Protein AF-A0A849QU85-F1 (afdb_monomer_lite)

Sequence (113 aa):
MSKSDVLNTLQNAGLDVLTCMQCGTCSSSCPSGRYTSLNTRRIVRGTRVGRDILHDEDLWMCTTCYTCQERCPRGIKIADTIMAIRTIAVHKGVMLPAHRKVSQLVLEHGHAV

Foldseek 3Di:
DALCVLQVLCVVVVQDLPLDPLPQLLLVQAPLNVVDVQRLSVLSVCSVVSNPSLPPPSLVSHPLPCRSQVRDPSNGSSSVSSVSSPVVSVVVVNDDPLVVLQVVCCVPPVHSD

Secondary structure (DSSP, 8-state):
--THHHHHHHHHTT---TT-----HHHHT-SGGGTSS--HHHHHHHHHHT---TT-GGGGG-----HHHHT-TT---HHHHHHHHHHHHHHTT---HHHHHHHHHHHHHSS--

Radius of gyration: 14.62 Å; chains: 1; bounding box: 38×32×30 Å

pLDDT: mean 93.55, std 7.35, range [53.06, 98.19]

Structure (mmCIF, N/CA/C/O backbone):
data_AF-A0A849QU85-F1
#
_entry.id   AF-A0A849QU85-F1
#
loop_
_atom_site.group_PDB
_atom_site.id
_atom_site.type_symbol
_atom_site.label_atom_id
_atom_site.label_alt_id
_atom_site.label_comp_id
_atom_site.label_asym_id
_atom_site.label_entity_id
_atom_site.label_seq_id
_atom_site.pdbx_PDB_ins_code
_atom_site.Cartn_x
_atom_site.Cartn_y
_atom_site.Cartn_z
_atom_site.occupancy
_atom_site.B_iso_or_equiv
_atom_site.auth_seq_id
_atom_site.auth_comp_id
_atom_site.auth_asym_id
_atom_site.auth_atom_id
_atom_site.pdbx_PDB_model_num
ATOM 1 N N . MET A 1 1 ? -2.348 -20.522 3.305 1.00 53.06 1 MET A N 1
ATOM 2 C CA . MET A 1 1 ? -2.438 -19.452 4.318 1.00 53.06 1 MET A CA 1
ATOM 3 C C . MET A 1 1 ? -3.887 -19.031 4.464 1.00 53.06 1 MET A C 1
ATOM 5 O O . MET A 1 1 ? -4.499 -18.645 3.472 1.00 53.06 1 MET A O 1
ATOM 9 N N . SER A 1 2 ? -4.440 -19.204 5.661 1.00 58.03 2 SER A N 1
ATOM 10 C CA . SER A 1 2 ? -5.819 -18.862 6.000 1.00 58.03 2 SER A CA 1
ATOM 11 C C . SER A 1 2 ? -6.022 -17.338 5.981 1.00 58.03 2 SER A C 1
ATOM 13 O O . SER A 1 2 ? -5.070 -16.568 6.096 1.00 58.03 2 SER A O 1
ATOM 15 N N . LYS A 1 3 ? -7.265 -16.872 5.823 1.00 57.72 3 LYS A N 1
ATOM 16 C CA . LYS A 1 3 ? -7.624 -15.439 5.749 1.00 57.72 3 LYS A CA 1
ATOM 17 C C . LYS A 1 3 ? -7.229 -14.638 7.005 1.00 57.72 3 LYS A C 1
ATOM 19 O O . LYS A 1 3 ? -7.050 -13.427 6.918 1.00 57.72 3 LYS A O 1
ATOM 24 N N . SER A 1 4 ? -7.044 -15.315 8.138 1.00 67.44 4 SER A N 1
ATOM 25 C CA . SER A 1 4 ? -6.528 -14.770 9.402 1.00 67.44 4 SER A CA 1
ATOM 26 C C . SER A 1 4 ? -5.032 -14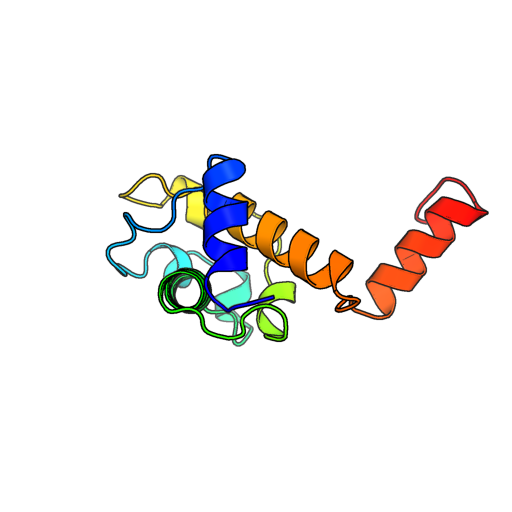.441 9.375 1.00 67.44 4 SER A C 1
ATOM 28 O O . SER A 1 4 ? -4.575 -13.630 10.175 1.00 67.44 4 SER A O 1
ATOM 30 N N . ASP A 1 5 ? -4.264 -15.006 8.441 1.00 80.94 5 ASP A N 1
ATOM 31 C CA . ASP A 1 5 ? -2.804 -14.894 8.470 1.00 80.94 5 ASP A CA 1
ATOM 32 C C . ASP A 1 5 ? -2.334 -13.468 8.143 1.00 80.94 5 ASP A C 1
ATOM 34 O O . ASP A 1 5 ? -1.406 -12.974 8.771 1.00 80.94 5 ASP A O 1
ATOM 38 N N . VAL A 1 6 ? -3.007 -12.771 7.215 1.00 88.38 6 VAL A N 1
ATOM 39 C CA . VAL A 1 6 ? -2.655 -11.385 6.842 1.00 88.38 6 VAL A CA 1
ATOM 40 C C . VAL A 1 6 ? -2.830 -10.438 8.027 1.00 88.38 6 VAL A C 1
ATOM 42 O O . VAL A 1 6 ? -1.962 -9.609 8.285 1.00 88.38 6 VAL A O 1
ATOM 45 N N . LEU A 1 7 ? -3.937 -10.571 8.761 1.00 89.75 7 LEU A N 1
ATOM 46 C CA . LEU A 1 7 ? -4.204 -9.748 9.937 1.00 89.75 7 LEU A CA 1
ATOM 47 C C . LEU A 1 7 ? -3.156 -9.996 11.031 1.00 89.75 7 LEU A C 1
ATOM 49 O O . LEU A 1 7 ? -2.622 -9.035 11.579 1.00 89.75 7 LEU A O 1
ATOM 53 N N . ASN A 1 8 ? -2.805 -11.260 11.278 1.00 89.56 8 ASN A N 1
ATOM 54 C CA . ASN A 1 8 ? -1.774 -11.624 12.250 1.00 89.56 8 ASN A CA 1
ATOM 55 C C . ASN A 1 8 ? -0.401 -11.050 11.860 1.00 89.56 8 ASN A C 1
ATOM 57 O O . ASN A 1 8 ? 0.299 -10.492 12.701 1.00 89.56 8 ASN A O 1
ATOM 61 N N . THR A 1 9 ? -0.021 -11.125 10.578 1.00 91.31 9 THR A N 1
ATOM 62 C CA . THR A 1 9 ? 1.235 -10.530 10.092 1.00 91.31 9 THR A CA 1
ATOM 63 C C . THR A 1 9 ? 1.268 -9.016 10.305 1.00 91.31 9 THR A C 1
ATOM 65 O O . THR A 1 9 ? 2.295 -8.483 10.720 1.00 91.31 9 THR A O 1
ATOM 68 N N . LEU A 1 10 ? 0.152 -8.322 10.069 1.00 92.44 10 LEU A N 1
ATOM 69 C CA . LEU A 1 10 ? 0.056 -6.878 10.298 1.00 92.44 10 LEU A CA 1
ATOM 70 C C . LEU A 1 10 ? 0.173 -6.522 11.784 1.00 92.44 10 LEU A C 1
ATOM 72 O O . LEU A 1 10 ? 0.925 -5.615 12.134 1.00 92.44 10 LEU A O 1
ATOM 76 N N . GLN A 1 11 ? -0.501 -7.264 12.664 1.00 91.50 11 GLN A N 1
ATOM 77 C CA . GLN A 1 11 ? -0.412 -7.043 14.109 1.00 91.50 11 GLN A CA 1
ATOM 78 C C . GLN A 1 11 ? 1.006 -7.273 14.642 1.00 91.50 11 GLN A C 1
ATOM 80 O O . GLN A 1 11 ? 1.498 -6.456 15.418 1.00 91.50 11 GLN A O 1
ATOM 85 N N . ASN A 1 12 ? 1.700 -8.308 14.161 1.00 91.31 12 ASN A N 1
ATOM 86 C CA . ASN A 1 12 ? 3.102 -8.561 14.511 1.00 91.31 12 ASN A CA 1
ATOM 87 C C . ASN A 1 12 ? 4.041 -7.430 14.052 1.00 91.31 12 ASN A C 1
ATOM 89 O O . ASN A 1 12 ? 5.057 -7.180 14.692 1.00 91.31 12 ASN A O 1
ATOM 93 N N . ALA A 1 13 ? 3.690 -6.7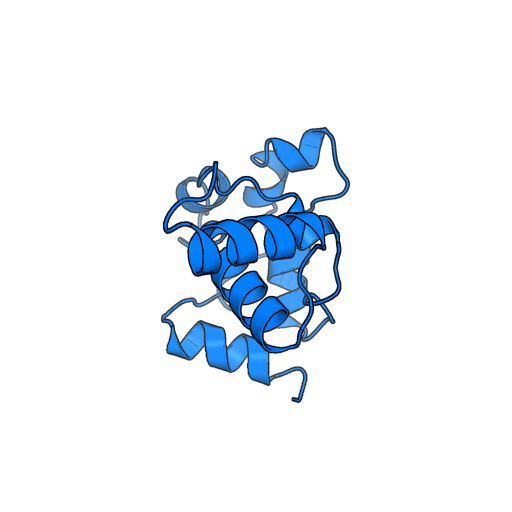20 12.976 1.00 91.00 13 ALA A N 1
ATOM 94 C CA . ALA A 1 13 ? 4.403 -5.533 12.505 1.00 91.00 13 ALA A CA 1
ATOM 95 C C . ALA A 1 13 ? 4.003 -4.236 13.246 1.00 91.00 13 ALA A C 1
ATOM 97 O O . ALA A 1 13 ? 4.445 -3.150 12.871 1.00 91.00 13 ALA A O 1
ATOM 98 N N . GLY A 1 14 ? 3.146 -4.315 14.273 1.00 91.62 14 GLY A N 1
ATOM 99 C CA . GLY A 1 14 ? 2.638 -3.152 15.008 1.00 91.62 14 GLY A CA 1
ATOM 100 C C . GLY A 1 14 ? 1.606 -2.324 14.231 1.00 91.62 14 GLY A C 1
ATOM 101 O O . GLY A 1 14 ? 1.389 -1.152 14.542 1.00 91.62 14 GLY A O 1
ATOM 102 N N . LEU A 1 15 ? 0.982 -2.909 13.204 1.00 92.88 15 LEU A N 1
ATOM 103 C CA . LEU A 1 15 ? -0.032 -2.273 12.364 1.00 92.88 15 LEU A CA 1
ATOM 104 C C . LEU A 1 15 ? -1.418 -2.785 12.760 1.00 92.88 15 LEU A C 1
ATOM 106 O O . LEU A 1 15 ? -1.900 -3.795 12.245 1.00 92.88 15 LEU A O 1
ATOM 110 N N . ASP A 1 16 ? -2.077 -2.078 13.680 1.00 90.38 16 ASP A N 1
ATOM 111 C CA . ASP A 1 16 ? -3.433 -2.431 14.095 1.00 90.38 16 ASP A CA 1
ATOM 112 C C . ASP A 1 16 ? -4.504 -1.706 13.267 1.00 90.38 16 ASP A C 1
ATOM 114 O O . ASP A 1 16 ? -4.660 -0.484 13.305 1.00 90.38 16 ASP A O 1
ATOM 118 N N . VAL A 1 17 ? -5.283 -2.496 12.528 1.00 92.56 17 VAL A N 1
ATOM 119 C CA . VAL A 1 17 ? -6.419 -2.041 11.716 1.00 92.56 17 VAL A CA 1
ATOM 120 C C . VAL A 1 17 ? -7.774 -2.308 12.380 1.00 92.56 17 VAL A C 1
ATOM 122 O O . VAL A 1 17 ? -8.810 -1.892 11.851 1.00 92.56 17 VAL A O 1
ATOM 125 N N . LEU A 1 18 ? -7.805 -2.999 13.526 1.00 92.38 18 LEU A N 1
ATOM 126 C CA . LEU A 1 18 ? -9.047 -3.403 14.193 1.00 92.38 18 LEU A CA 1
ATOM 127 C C . LEU A 1 18 ? -9.797 -2.223 14.808 1.00 92.38 18 LEU A C 1
ATOM 129 O O . LEU A 1 18 ? -11.028 -2.237 14.854 1.00 92.38 18 LEU A O 1
ATOM 133 N N . THR A 1 19 ? -9.080 -1.161 15.178 1.00 94.31 19 THR A N 1
ATOM 134 C CA . THR A 1 19 ? -9.650 0.100 15.680 1.00 94.31 19 THR A CA 1
ATOM 135 C C . THR A 1 19 ? -10.388 0.919 14.611 1.00 94.31 19 THR A C 1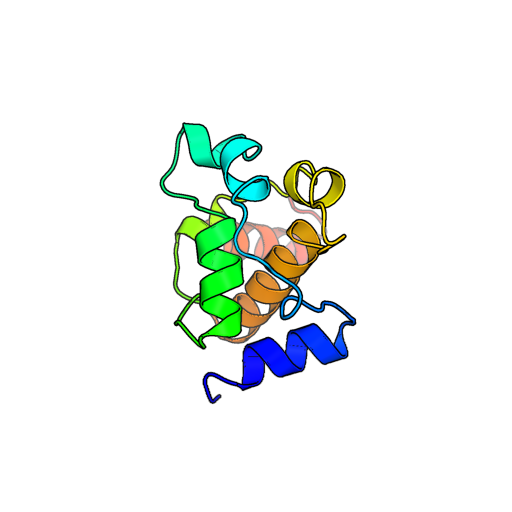
ATOM 137 O O . THR A 1 19 ? -10.949 1.976 14.922 1.00 94.31 19 THR A O 1
ATOM 140 N N . CYS A 1 20 ? -10.411 0.458 13.353 1.00 95.81 20 CYS A N 1
ATOM 141 C CA . CYS A 1 20 ? -11.063 1.144 12.242 1.00 95.81 20 CYS A CA 1
ATOM 142 C C . CYS A 1 20 ? -12.589 1.211 12.410 1.00 95.81 20 CYS A C 1
ATOM 144 O O . CYS A 1 20 ? -13.292 0.203 12.316 1.00 95.81 20 CYS A O 1
ATOM 146 N N . MET A 1 21 ? -13.107 2.436 12.521 1.00 96.25 21 MET A N 1
ATOM 147 C CA . MET A 1 21 ? -14.543 2.748 12.597 1.00 96.25 21 MET A CA 1
ATOM 148 C C . MET A 1 21 ? -15.219 2.976 11.233 1.00 96.25 21 MET A C 1
ATOM 150 O O . MET A 1 21 ? -16.359 3.414 11.179 1.00 96.25 21 MET A O 1
ATOM 154 N N . GLN A 1 22 ? -14.523 2.720 10.119 1.00 96.94 22 GLN A N 1
ATOM 155 C CA . GLN A 1 22 ? -15.072 2.852 8.758 1.00 96.94 22 GLN A CA 1
ATOM 156 C C . GLN A 1 22 ? -15.598 4.259 8.386 1.00 96.94 22 GLN A C 1
ATOM 158 O O . GLN A 1 22 ? -16.458 4.378 7.519 1.00 96.94 22 GLN A O 1
ATOM 163 N N . CYS A 1 23 ? -15.027 5.331 8.951 1.00 97.75 23 CYS A N 1
ATOM 164 C CA . CYS A 1 23 ? -15.466 6.717 8.707 1.00 97.75 23 CYS A CA 1
ATOM 165 C C . CYS A 1 23 ? -15.286 7.225 7.262 1.00 97.75 23 CYS A C 1
ATOM 167 O O . CYS A 1 23 ? -15.977 8.144 6.847 1.00 97.75 23 CYS A O 1
ATOM 169 N N . GLY A 1 24 ? -14.346 6.663 6.492 1.00 97.06 24 GLY A N 1
ATOM 170 C CA . GLY A 1 24 ? -14.127 7.034 5.087 1.00 97.06 24 GLY A CA 1
ATOM 171 C C . GLY A 1 24 ? -13.204 8.227 4.826 1.00 97.06 24 GLY A C 1
ATOM 172 O O . GLY A 1 24 ? -12.913 8.485 3.659 1.00 97.06 24 GLY A O 1
ATOM 173 N N . THR A 1 25 ? -12.652 8.882 5.855 1.00 98.06 25 THR A N 1
ATOM 174 C CA . THR A 1 25 ? -11.683 9.991 5.701 1.00 98.06 25 THR A CA 1
ATOM 175 C C . THR A 1 25 ? -10.497 9.623 4.807 1.00 98.06 25 THR A C 1
ATOM 177 O O . THR A 1 25 ? -10.014 10.432 4.017 1.00 98.06 25 THR A O 1
ATOM 180 N N . CYS A 1 26 ? -10.029 8.378 4.890 1.00 97.62 26 CYS A N 1
ATOM 181 C CA . CYS A 1 26 ? -8.935 7.876 4.065 1.00 97.62 26 CYS A CA 1
ATOM 182 C C . CYS A 1 26 ? -9.286 7.776 2.576 1.00 97.62 26 CYS A C 1
ATOM 184 O O . CYS A 1 26 ? -8.398 7.889 1.735 1.00 97.62 26 CYS A O 1
ATOM 186 N N . SER A 1 27 ? -10.551 7.527 2.234 1.00 97.25 27 SER A N 1
ATOM 187 C CA . SER A 1 27 ? -10.994 7.389 0.843 1.00 97.25 27 SER A CA 1
ATOM 188 C C . SER A 1 27 ? -11.2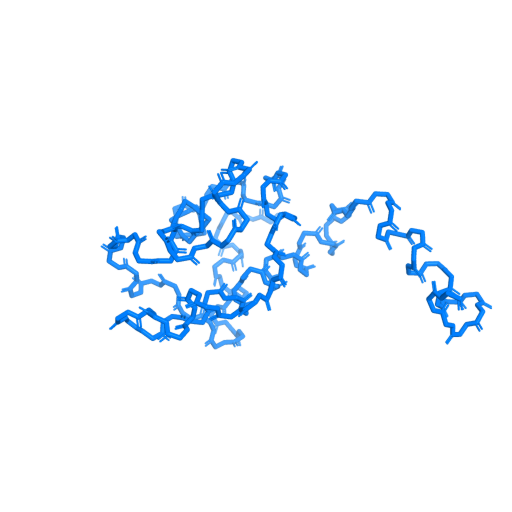92 8.746 0.227 1.00 97.25 27 SER A C 1
ATOM 190 O O . SER A 1 27 ? -10.887 8.986 -0.902 1.00 97.25 27 SER A O 1
ATOM 192 N N . SER A 1 28 ? -11.890 9.668 0.988 1.00 96.81 28 SER A N 1
ATOM 193 C CA . SER A 1 28 ? -12.120 11.042 0.521 1.00 96.81 28 SER A CA 1
ATOM 194 C C . SER A 1 28 ? -10.823 11.838 0.325 1.00 96.81 28 SER A C 1
ATOM 196 O O . SER A 1 28 ? -10.755 12.717 -0.535 1.00 96.81 28 SER A O 1
ATOM 198 N N . SER A 1 29 ? -9.781 11.528 1.102 1.00 96.56 29 SER A N 1
ATOM 199 C CA . SER A 1 29 ? -8.462 12.164 0.994 1.00 96.56 29 SER A CA 1
ATOM 200 C C . SER A 1 29 ? -7.524 11.512 -0.022 1.00 96.56 29 SER A C 1
ATOM 202 O O . SER A 1 29 ? -6.466 12.072 -0.297 1.00 96.56 29 SER A O 1
ATOM 204 N N . CYS A 1 30 ? -7.875 10.350 -0.578 1.00 97.75 30 CYS A N 1
ATOM 205 C CA . CYS A 1 30 ? -7.002 9.638 -1.502 1.00 97.75 30 CYS A CA 1
ATOM 206 C C . CYS A 1 30 ? -6.955 10.358 -2.862 1.00 97.75 30 CYS A C 1
ATOM 208 O O . CYS A 1 30 ? -8.003 10.487 -3.497 1.00 97.75 30 CYS A O 1
ATOM 210 N N . PRO A 1 31 ? -5.776 10.789 -3.354 1.00 97.50 31 PRO A N 1
ATOM 211 C CA . PRO A 1 31 ? -5.672 11.374 -4.688 1.00 97.50 31 PRO A CA 1
ATOM 212 C C . PRO A 1 31 ? -5.940 10.329 -5.779 1.00 97.50 31 PRO A C 1
ATOM 214 O O . PRO A 1 31 ? -6.714 10.596 -6.693 1.00 97.50 31 PRO A O 1
ATOM 217 N N . SER A 1 32 ? -5.388 9.116 -5.649 1.00 97.44 32 SER A N 1
ATOM 218 C CA . SER A 1 32 ? -5.603 8.034 -6.620 1.00 97.44 32 SER A CA 1
ATOM 219 C C . SER A 1 32 ? -7.067 7.603 -6.696 1.00 97.44 32 SER A C 1
ATOM 221 O O . SER A 1 32 ? -7.581 7.364 -7.784 1.00 97.44 32 SER A O 1
ATOM 223 N N . GLY A 1 33 ? -7.771 7.550 -5.560 1.00 96.62 33 GLY A N 1
ATOM 224 C CA . GLY A 1 33 ? -9.186 7.164 -5.505 1.00 96.62 33 GLY A CA 1
ATOM 225 C C . GLY A 1 33 ? -10.135 8.134 -6.219 1.00 96.62 33 GLY A C 1
ATOM 226 O O . GLY A 1 33 ? -11.295 7.801 -6.421 1.00 96.62 33 GLY A O 1
ATOM 227 N N . ARG A 1 34 ? -9.664 9.324 -6.623 1.00 95.25 34 ARG A N 1
ATOM 228 C CA . ARG A 1 34 ? -10.443 10.261 -7.454 1.00 95.25 34 ARG A CA 1
ATOM 229 C C . ARG A 1 34 ? -10.470 9.878 -8.932 1.00 95.25 34 ARG A C 1
ATOM 231 O O . ARG A 1 34 ? -11.394 10.274 -9.630 1.00 95.25 34 ARG A O 1
ATOM 238 N N . TYR A 1 35 ? -9.459 9.148 -9.394 1.00 95.19 35 TYR A N 1
ATOM 239 C CA . TYR A 1 35 ? -9.260 8.814 -10.808 1.00 95.19 35 TYR A CA 1
ATOM 240 C C . TYR A 1 35 ? -9.256 7.303 -11.073 1.00 95.19 35 TYR A C 1
ATOM 242 O O . TYR A 1 35 ? -9.166 6.879 -12.219 1.00 95.19 35 TYR A O 1
ATOM 250 N N . THR A 1 36 ? -9.326 6.484 -10.023 1.00 95.31 36 THR A N 1
ATOM 251 C CA . THR A 1 36 ? -9.249 5.019 -10.089 1.00 95.31 36 THR A CA 1
ATOM 252 C C . THR A 1 36 ? -10.299 4.392 -9.174 1.00 95.31 36 THR A C 1
ATOM 254 O O . THR A 1 36 ? -10.916 5.081 -8.361 1.00 95.31 36 THR A O 1
ATOM 257 N N . SER A 1 37 ? -10.456 3.070 -9.245 1.00 94.31 37 SER A N 1
ATOM 258 C CA . SER A 1 37 ? -11.345 2.304 -8.360 1.00 94.31 37 SER A CA 1
ATOM 259 C C . SER A 1 37 ? -10.817 2.140 -6.924 1.00 94.31 37 SER A C 1
ATOM 261 O O . SER A 1 37 ? -11.520 1.585 -6.069 1.00 94.31 37 SER A O 1
ATOM 263 N N . LEU A 1 38 ? -9.619 2.662 -6.613 1.00 96.19 38 LEU A N 1
ATOM 264 C CA . LEU A 1 38 ? -9.015 2.534 -5.291 1.00 96.19 38 LEU A CA 1
ATOM 265 C C . LEU A 1 38 ? -9.895 3.127 -4.191 1.00 96.19 38 LEU A C 1
ATOM 267 O O . LEU A 1 38 ? -10.055 4.339 -4.047 1.00 96.19 38 LEU A O 1
ATOM 271 N N . ASN A 1 39 ? -10.347 2.242 -3.306 1.00 96.38 39 ASN A N 1
ATOM 272 C CA . ASN A 1 39 ? -11.031 2.603 -2.080 1.00 96.38 39 ASN A CA 1
ATOM 273 C C . ASN A 1 39 ? -10.231 2.123 -0.862 1.00 96.38 39 ASN A C 1
ATOM 275 O O . ASN A 1 39 ? -10.313 0.968 -0.441 1.00 96.38 39 ASN A O 1
ATOM 279 N N . THR A 1 40 ? -9.469 3.033 -0.258 1.00 96.31 40 THR A N 1
ATOM 280 C CA . THR A 1 40 ? -8.625 2.747 0.917 1.00 96.31 40 THR A CA 1
ATOM 281 C C . THR A 1 40 ? -9.423 2.208 2.109 1.00 96.31 40 THR A C 1
ATOM 283 O O . THR A 1 40 ? -8.957 1.308 2.807 1.00 96.31 40 THR A O 1
ATOM 286 N N . ARG A 1 41 ? -10.660 2.679 2.326 1.00 96.88 41 ARG A N 1
ATOM 287 C CA . ARG A 1 41 ? -11.552 2.166 3.377 1.00 96.88 41 ARG A CA 1
ATOM 288 C C . ARG A 1 41 ? -11.929 0.708 3.111 1.00 96.88 41 ARG A C 1
ATOM 290 O O . ARG A 1 41 ? -11.966 -0.082 4.057 1.00 96.88 41 ARG A O 1
ATOM 297 N N . ARG A 1 42 ? -12.180 0.348 1.846 1.00 95.62 42 ARG A N 1
ATOM 298 C CA . ARG A 1 42 ? -12.485 -1.024 1.412 1.00 95.62 42 ARG A CA 1
ATOM 299 C C . ARG A 1 42 ? -11.305 -1.958 1.645 1.00 95.62 42 ARG A C 1
ATOM 301 O O . ARG A 1 42 ? -11.541 -3.062 2.121 1.00 95.62 42 ARG A O 1
ATOM 308 N N . ILE A 1 43 ? -10.072 -1.512 1.390 1.00 95.06 43 ILE A N 1
ATOM 309 C CA . ILE A 1 43 ? -8.864 -2.303 1.678 1.00 95.06 43 ILE A CA 1
ATOM 310 C C . ILE A 1 43 ? -8.777 -2.599 3.179 1.00 95.06 43 ILE A C 1
ATOM 312 O O . ILE A 1 43 ? -8.749 -3.763 3.565 1.00 95.06 43 ILE A O 1
ATOM 316 N N . VAL A 1 44 ? -8.856 -1.571 4.035 1.00 95.06 44 VAL A N 1
ATOM 317 C CA . VAL A 1 44 ? -8.795 -1.744 5.502 1.00 95.06 44 VAL A CA 1
ATOM 318 C C . VAL A 1 44 ? -9.927 -2.645 6.014 1.00 95.06 44 VAL A C 1
ATOM 320 O O . VAL A 1 44 ? -9.712 -3.515 6.859 1.00 95.06 44 VAL A O 1
ATOM 323 N N . ARG A 1 45 ? -11.148 -2.483 5.482 1.00 94.25 45 ARG A N 1
ATOM 324 C CA . ARG A 1 45 ? -12.273 -3.377 5.800 1.00 94.25 45 ARG A CA 1
ATOM 325 C C . ARG A 1 45 ? -11.981 -4.808 5.365 1.00 94.25 45 ARG A C 1
ATOM 327 O O . ARG A 1 45 ? -12.252 -5.721 6.137 1.00 94.25 45 ARG A O 1
ATOM 334 N N . GLY A 1 46 ? -11.460 -4.978 4.151 1.00 92.25 46 GLY A N 1
ATOM 335 C CA . GLY A 1 46 ? -11.103 -6.256 3.545 1.00 92.25 46 GLY A CA 1
ATOM 336 C C . GLY A 1 46 ? -10.115 -7.034 4.402 1.00 92.25 46 GLY A C 1
ATOM 337 O O . GLY A 1 46 ? -10.363 -8.203 4.679 1.00 92.25 46 GLY A O 1
ATOM 338 N N . THR A 1 47 ? -9.090 -6.358 4.922 1.00 90.56 47 THR A N 1
ATOM 339 C CA . THR A 1 47 ? -8.135 -6.929 5.878 1.00 90.56 47 THR A CA 1
ATOM 340 C C . THR A 1 47 ? -8.830 -7.460 7.130 1.00 90.56 47 THR A C 1
ATOM 342 O O . THR A 1 47 ? -8.592 -8.591 7.539 1.00 90.56 47 THR A O 1
ATOM 345 N N . ARG A 1 48 ? -9.738 -6.673 7.722 1.00 87.88 48 ARG A N 1
ATOM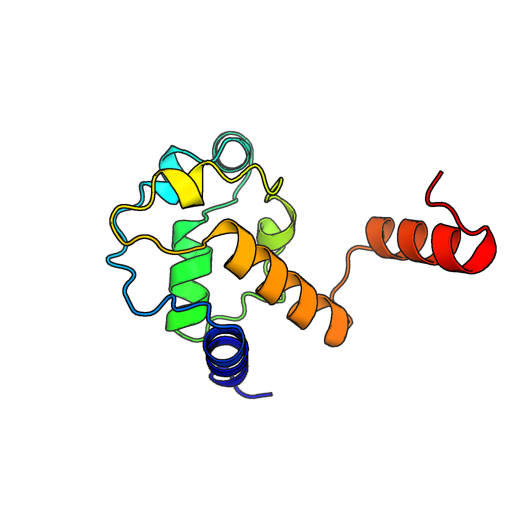 346 C CA . ARG A 1 48 ? -10.438 -7.051 8.960 1.00 87.88 48 ARG A CA 1
ATOM 347 C C . ARG A 1 48 ? -11.409 -8.222 8.777 1.00 87.88 48 ARG A C 1
ATOM 349 O O . ARG A 1 48 ? -11.592 -8.999 9.705 1.00 87.88 48 ARG A O 1
ATOM 356 N N . VAL A 1 49 ? -12.065 -8.331 7.620 1.00 89.31 49 VAL A N 1
ATOM 357 C CA . VAL A 1 49 ? -13.053 -9.396 7.345 1.00 89.31 49 VAL A CA 1
ATOM 358 C C . VAL A 1 49 ? -12.461 -10.605 6.617 1.00 89.31 49 VAL A C 1
ATOM 360 O O . VAL A 1 49 ? -13.197 -11.528 6.278 1.00 89.31 49 VAL A O 1
ATOM 363 N N . GLY A 1 50 ? -11.155 -10.603 6.335 1.00 85.75 50 GLY A N 1
ATOM 364 C CA . GLY A 1 50 ? -10.498 -11.695 5.620 1.00 85.75 50 GLY A CA 1
ATOM 365 C C . GLY A 1 50 ? -10.905 -11.806 4.145 1.00 85.75 50 GLY A C 1
ATOM 366 O O . GLY A 1 50 ? -11.000 -12.910 3.607 1.00 85.75 50 GLY A O 1
ATOM 367 N N . ARG A 1 51 ? -11.189 -10.683 3.474 1.00 87.50 51 ARG A N 1
ATOM 368 C CA . ARG A 1 51 ? -11.365 -10.664 2.012 1.00 87.50 51 ARG A CA 1
ATOM 369 C C . ARG A 1 51 ? -10.019 -10.940 1.338 1.00 87.50 51 ARG A C 1
ATOM 371 O O . ARG A 1 51 ? -8.973 -10.593 1.881 1.00 87.50 51 ARG A O 1
ATOM 378 N N . ASP A 1 52 ? -10.051 -11.526 0.145 1.00 89.81 52 ASP A N 1
ATOM 379 C CA . ASP A 1 52 ? -8.851 -11.638 -0.679 1.00 89.81 52 ASP A CA 1
ATOM 380 C C . ASP A 1 52 ? -8.451 -10.265 -1.234 1.00 89.81 52 ASP A C 1
ATOM 382 O O . ASP A 1 52 ? -8.912 -9.831 -2.285 1.00 89.81 52 ASP A O 1
ATOM 386 N N . ILE A 1 53 ? -7.656 -9.547 -0.448 1.00 92.31 53 ILE A N 1
ATOM 387 C CA . ILE A 1 53 ? -7.089 -8.242 -0.796 1.00 92.31 53 ILE A CA 1
ATOM 388 C C . ILE A 1 53 ? -5.742 -8.363 -1.512 1.00 92.31 53 ILE A C 1
ATOM 390 O O . ILE A 1 53 ? -5.241 -7.368 -2.023 1.00 92.31 53 ILE A O 1
ATOM 394 N N . LEU A 1 54 ? -5.128 -9.552 -1.507 1.00 93.12 54 LEU A N 1
ATOM 395 C CA . LEU A 1 54 ? -3.793 -9.751 -2.075 1.00 93.12 54 LEU A CA 1
ATOM 396 C C . LEU A 1 54 ? -3.846 -9.747 -3.604 1.00 93.12 54 LEU A C 1
ATOM 398 O O . LEU A 1 54 ? -2.892 -9.307 -4.236 1.00 93.12 54 LEU A O 1
ATOM 402 N N . HIS A 1 55 ? -4.972 -10.185 -4.171 1.00 92.56 55 HIS A N 1
ATOM 403 C CA . HIS A 1 55 ? -5.254 -10.162 -5.607 1.00 92.56 55 HIS A CA 1
ATOM 404 C C . HIS A 1 55 ? -6.100 -8.953 -6.047 1.00 92.56 55 HIS A C 1
ATOM 406 O O . HIS A 1 55 ? -6.530 -8.904 -7.195 1.00 92.56 55 HIS A O 1
ATOM 412 N N . ASP A 1 56 ? -6.372 -7.985 -5.163 1.00 92.75 56 ASP A N 1
ATOM 413 C CA . ASP A 1 56 ? -7.092 -6.763 -5.543 1.00 92.75 56 ASP A CA 1
ATOM 414 C C . ASP A 1 56 ? -6.141 -5.843 -6.329 1.00 92.75 56 ASP A C 1
ATOM 416 O O . ASP A 1 56 ? -5.169 -5.331 -5.772 1.00 92.75 56 ASP A O 1
ATOM 420 N N . GLU A 1 57 ? -6.396 -5.633 -7.622 1.00 92.19 57 GLU A N 1
ATOM 421 C CA . GLU A 1 57 ? -5.566 -4.771 -8.477 1.00 92.19 57 GLU A CA 1
ATOM 422 C C . GLU A 1 57 ? -5.507 -3.328 -7.961 1.00 92.19 57 GLU A C 1
ATOM 424 O O . GLU A 1 57 ? -4.467 -2.667 -8.067 1.00 92.19 57 GLU A O 1
ATOM 429 N N . ASP A 1 58 ? -6.575 -2.864 -7.300 1.00 93.62 58 ASP A N 1
ATOM 430 C CA . ASP A 1 58 ? -6.639 -1.526 -6.719 1.00 93.62 58 ASP A CA 1
ATOM 431 C C . ASP A 1 58 ? -5.567 -1.324 -5.638 1.00 93.62 58 ASP A C 1
ATOM 433 O O . ASP A 1 58 ? -5.121 -0.196 -5.412 1.00 93.62 58 ASP A O 1
ATOM 437 N N . LEU A 1 59 ? -5.084 -2.405 -5.004 1.00 95.25 59 LEU A N 1
ATOM 438 C CA . LEU A 1 59 ? -3.984 -2.361 -4.036 1.00 95.25 59 LEU A CA 1
ATOM 439 C C . LEU A 1 59 ? -2.756 -1.647 -4.614 1.00 95.25 59 LEU A C 1
ATOM 441 O O . LEU A 1 59 ? -2.051 -0.946 -3.883 1.00 95.25 59 LEU A O 1
ATOM 445 N N . TRP A 1 60 ? -2.499 -1.791 -5.914 1.00 96.44 60 TRP A N 1
ATOM 446 C CA . TRP A 1 60 ? -1.334 -1.234 -6.603 1.00 96.44 60 TRP A CA 1
ATOM 447 C C . TRP A 1 60 ? -1.500 0.233 -7.018 1.00 96.44 60 TRP A C 1
ATOM 449 O O . TRP A 1 60 ? -0.506 0.888 -7.311 1.00 96.44 60 TRP A O 1
ATOM 459 N N . MET A 1 61 ? -2.705 0.800 -6.912 1.00 97.00 61 MET A N 1
ATOM 460 C CA . MET A 1 61 ? -2.982 2.205 -7.255 1.00 97.00 61 MET A CA 1
ATOM 461 C C . MET A 1 61 ? -2.599 3.202 -6.147 1.00 97.00 61 MET A C 1
ATOM 463 O O . MET A 1 61 ? -2.592 4.418 -6.354 1.00 97.00 61 MET A O 1
ATOM 467 N N . CYS A 1 62 ? -2.290 2.717 -4.939 1.00 97.31 62 CYS A N 1
ATOM 468 C CA . CYS A 1 62 ? -1.821 3.570 -3.847 1.00 97.31 62 CYS A CA 1
ATOM 469 C C . CYS A 1 62 ? -0.416 4.121 -4.151 1.00 97.31 62 CYS A C 1
ATOM 471 O O . CYS A 1 62 ? 0.540 3.364 -4.323 1.00 97.31 62 CYS A O 1
ATOM 473 N N . THR A 1 63 ? -0.281 5.445 -4.153 1.00 97.31 63 THR A N 1
ATOM 474 C CA . THR A 1 63 ? 0.981 6.159 -4.416 1.00 97.31 63 THR A CA 1
ATOM 475 C C . THR A 1 63 ? 1.823 6.395 -3.164 1.00 97.31 63 THR A C 1
ATOM 477 O O . THR A 1 63 ? 2.784 7.156 -3.211 1.00 97.31 63 THR A O 1
ATOM 480 N N . THR A 1 64 ? 1.443 5.800 -2.024 1.00 97.94 64 THR A N 1
ATOM 481 C CA . THR A 1 64 ? 2.138 5.972 -0.733 1.00 97.94 64 THR A CA 1
ATOM 482 C C . THR A 1 64 ? 2.350 7.446 -0.356 1.00 97.94 64 THR A C 1
ATOM 484 O O . THR A 1 64 ? 3.378 7.815 0.188 1.00 97.94 64 THR A O 1
ATOM 487 N N . CYS A 1 65 ? 1.363 8.309 -0.624 1.00 98.06 65 CYS A N 1
ATOM 488 C CA . CYS A 1 65 ? 1.443 9.752 -0.348 1.00 98.06 65 CYS A CA 1
ATOM 489 C C . CYS A 1 65 ? 1.172 10.145 1.120 1.00 98.06 65 CYS A C 1
ATOM 491 O O . CYS A 1 65 ? 1.128 11.329 1.437 1.00 98.06 65 CYS A O 1
ATOM 493 N N . TYR A 1 66 ? 0.893 9.172 1.996 1.00 97.88 66 TYR A N 1
ATOM 494 C CA . TYR A 1 66 ? 0.630 9.329 3.438 1.00 97.88 66 TYR A CA 1
ATOM 495 C C . TYR A 1 66 ? -0.572 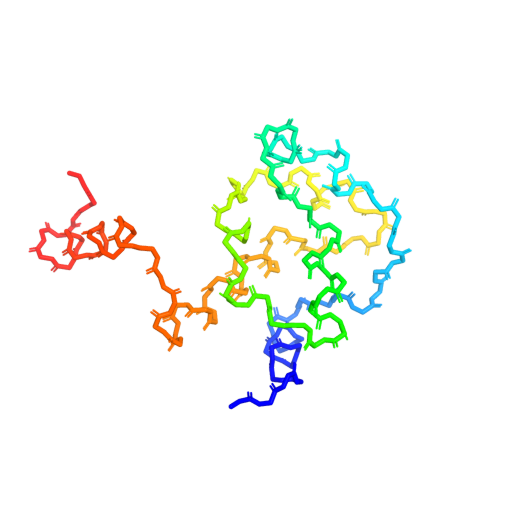10.191 3.874 1.00 97.88 66 TYR A C 1
ATOM 497 O O . TYR A 1 66 ? -0.963 10.143 5.036 1.00 97.88 66 TYR A O 1
ATOM 505 N N . THR A 1 67 ? -1.280 10.874 2.971 1.00 98.19 67 THR A N 1
ATOM 506 C CA . THR A 1 67 ? -2.409 11.758 3.337 1.00 98.19 67 THR A CA 1
ATOM 507 C C . THR A 1 67 ? -3.506 11.061 4.153 1.00 98.19 67 THR A C 1
ATOM 509 O O . THR A 1 67 ? -4.068 11.639 5.082 1.00 98.19 67 THR A O 1
ATOM 512 N N . CYS A 1 68 ? -3.827 9.809 3.817 1.00 97.69 68 CYS A N 1
ATOM 513 C CA . CYS A 1 68 ? -4.853 9.043 4.525 1.00 97.69 68 CYS A CA 1
ATOM 514 C C . CYS A 1 68 ? -4.450 8.653 5.956 1.00 97.69 68 CYS A C 1
ATOM 516 O O . CYS A 1 68 ? -5.328 8.500 6.804 1.00 97.69 68 CYS A O 1
ATOM 518 N N . GLN A 1 69 ? -3.150 8.495 6.202 1.00 97.44 69 GLN A N 1
ATOM 519 C CA . GLN A 1 69 ? -2.571 8.153 7.497 1.00 97.44 69 GLN A CA 1
ATOM 520 C C . GLN A 1 69 ? -2.611 9.368 8.423 1.00 97.44 69 GLN A C 1
ATOM 522 O O . GLN A 1 69 ? -3.204 9.283 9.495 1.00 97.44 69 GLN A O 1
ATOM 527 N N . GLU A 1 70 ? -2.136 10.520 7.944 1.00 97.81 70 GLU A N 1
ATOM 528 C CA . GLU A 1 70 ? -2.147 11.784 8.699 1.00 97.81 70 GLU A CA 1
ATOM 529 C C . GLU A 1 70 ? -3.555 12.241 9.093 1.00 97.81 70 GLU A C 1
ATOM 531 O O . GLU A 1 70 ? -3.770 12.845 10.139 1.00 97.81 70 GLU A O 1
ATOM 536 N N . ARG A 1 71 ? -4.554 11.943 8.258 1.00 97.81 71 ARG A N 1
ATOM 537 C CA . ARG A 1 71 ? -5.945 12.349 8.502 1.00 97.81 71 ARG A CA 1
ATOM 538 C C . ARG A 1 71 ? -6.771 11.300 9.239 1.00 97.81 71 ARG A C 1
ATOM 540 O O . ARG A 1 71 ? -7.973 11.500 9.414 1.00 97.81 71 ARG A O 1
ATOM 547 N N . CYS A 1 72 ? -6.196 10.159 9.616 1.00 97.69 72 CYS A N 1
ATOM 548 C CA . CYS A 1 72 ? -6.968 9.109 10.264 1.00 97.69 72 CYS A CA 1
ATOM 549 C C . CYS A 1 72 ? -7.339 9.524 11.702 1.00 97.69 72 CYS A C 1
ATOM 551 O O . CYS A 1 72 ? -6.452 9.604 12.548 1.00 97.69 72 CYS A O 1
ATOM 553 N N . PRO A 1 73 ? -8.633 9.672 12.054 1.00 97.38 73 PRO A N 1
ATOM 554 C CA . PRO A 1 73 ? -9.034 10.057 13.415 1.00 97.38 73 PRO A CA 1
ATOM 555 C C . PRO A 1 73 ? -8.748 8.967 14.463 1.00 97.38 73 PRO A C 1
ATOM 557 O O . PRO A 1 73 ? -8.852 9.203 15.662 1.00 97.38 73 PRO A O 1
ATOM 560 N N . ARG A 1 74 ? -8.423 7.748 14.017 1.00 96.94 74 ARG A N 1
ATOM 561 C CA . ARG A 1 74 ? -8.038 6.614 14.869 1.00 96.94 74 ARG A CA 1
ATOM 562 C C . ARG A 1 74 ? -6.528 6.365 14.876 1.00 96.94 74 ARG A C 1
ATOM 564 O O . ARG A 1 74 ? -6.100 5.403 15.498 1.00 96.94 74 ARG A O 1
ATOM 571 N N . GLY A 1 75 ? -5.742 7.188 14.174 1.00 95.50 75 GLY A N 1
ATOM 572 C CA . GLY A 1 75 ? -4.286 7.037 14.095 1.00 95.50 75 GLY A CA 1
ATOM 573 C C . GLY A 1 75 ? -3.820 5.771 13.368 1.00 95.50 75 GLY A C 1
ATOM 574 O O . GLY A 1 75 ? -2.718 5.292 13.615 1.00 95.50 75 GLY A O 1
ATOM 575 N N . ILE A 1 76 ? -4.650 5.192 12.493 1.00 96.50 76 ILE A N 1
ATOM 576 C CA . ILE A 1 76 ? -4.281 3.976 11.759 1.00 96.50 76 ILE A CA 1
ATOM 577 C C . ILE A 1 76 ? -3.222 4.325 10.717 1.00 96.50 76 ILE A C 1
ATOM 579 O O . ILE A 1 76 ? -3.420 5.210 9.880 1.00 96.50 76 ILE A O 1
ATOM 583 N N . LYS A 1 77 ? -2.133 3.558 10.716 1.00 96.69 77 LYS A N 1
ATOM 584 C CA . LYS A 1 77 ? -1.049 3.657 9.738 1.00 96.69 77 LYS A CA 1
ATOM 585 C C . LYS A 1 77 ? -1.441 3.031 8.395 1.00 96.69 77 LYS A C 1
ATOM 587 O O . LYS A 1 77 ? -0.991 1.945 8.036 1.00 96.69 77 LYS A O 1
ATOM 592 N N . ILE A 1 78 ? -2.384 3.660 7.687 1.00 96.88 78 ILE A N 1
ATOM 593 C CA . ILE A 1 78 ? -3.032 3.084 6.493 1.00 96.88 78 ILE A CA 1
ATOM 594 C C . ILE A 1 78 ? -2.040 2.899 5.340 1.00 96.88 78 ILE A C 1
ATOM 596 O O . ILE A 1 78 ? -2.104 1.878 4.655 1.00 96.88 78 ILE A O 1
ATOM 600 N N . ALA A 1 79 ? -1.134 3.856 5.117 1.00 97.31 79 ALA A N 1
ATOM 601 C CA . ALA A 1 79 ? -0.143 3.741 4.050 1.00 97.31 79 ALA A CA 1
ATOM 602 C C . ALA A 1 79 ? 0.812 2.572 4.334 1.00 97.31 79 ALA A C 1
ATOM 604 O O . ALA A 1 79 ? 0.995 1.710 3.474 1.00 97.31 79 ALA A O 1
ATOM 605 N N . ASP A 1 80 ? 1.303 2.480 5.571 1.00 97.25 80 ASP A N 1
ATOM 606 C CA . ASP A 1 80 ? 2.181 1.391 6.013 1.00 97.25 80 ASP A CA 1
ATOM 607 C C . ASP A 1 80 ? 1.471 0.029 5.964 1.00 97.25 80 ASP A C 1
ATOM 609 O O . ASP A 1 80 ? 2.039 -0.965 5.518 1.00 97.25 80 ASP A O 1
ATOM 613 N N . THR A 1 81 ? 0.183 -0.008 6.319 1.00 96.31 81 THR A N 1
ATOM 614 C CA . THR A 1 81 ? -0.668 -1.200 6.179 1.00 96.31 81 THR A CA 1
ATOM 615 C C . THR A 1 81 ? -0.748 -1.655 4.723 1.00 96.31 81 THR A C 1
ATOM 617 O O . THR A 1 81 ? -0.571 -2.838 4.442 1.00 96.31 81 THR A O 1
ATOM 620 N N . ILE A 1 82 ? -0.990 -0.739 3.778 1.00 96.88 82 ILE A N 1
ATOM 621 C CA . ILE A 1 82 ? -1.033 -1.066 2.344 1.00 96.88 82 ILE A CA 1
ATOM 622 C C . ILE A 1 82 ? 0.322 -1.601 1.865 1.00 96.88 82 ILE A C 1
ATOM 624 O O . ILE A 1 82 ? 0.353 -2.584 1.125 1.00 96.88 82 ILE A O 1
ATOM 628 N N . MET A 1 83 ? 1.436 -1.004 2.300 1.00 97.00 83 MET A N 1
ATOM 629 C CA . MET A 1 83 ? 2.775 -1.502 1.965 1.00 97.00 83 MET A CA 1
ATOM 630 C C . MET A 1 83 ? 3.012 -2.912 2.507 1.00 97.00 83 MET A C 1
ATOM 632 O O . MET A 1 83 ? 3.444 -3.781 1.758 1.00 97.00 83 MET A O 1
ATOM 636 N N . ALA A 1 84 ? 2.655 -3.178 3.763 1.00 96.31 84 ALA A N 1
ATOM 637 C CA . ALA A 1 84 ? 2.786 -4.508 4.350 1.00 96.31 84 ALA A CA 1
ATOM 638 C C . ALA A 1 84 ? 1.926 -5.558 3.619 1.00 96.31 84 ALA A C 1
ATOM 640 O O . ALA A 1 84 ? 2.387 -6.670 3.361 1.00 96.31 84 ALA A O 1
ATOM 641 N N . ILE A 1 85 ? 0.705 -5.197 3.204 1.00 95.44 85 ILE A N 1
ATOM 642 C CA . ILE A 1 85 ? -0.146 -6.062 2.370 1.00 95.44 85 ILE A CA 1
ATOM 643 C C . ILE A 1 85 ? 0.531 -6.352 1.022 1.00 95.44 85 ILE A C 1
ATOM 645 O O . ILE A 1 85 ? 0.548 -7.507 0.596 1.00 95.44 85 ILE A O 1
ATOM 649 N N . ARG A 1 86 ? 1.124 -5.344 0.365 1.00 96.56 86 ARG A N 1
ATOM 650 C CA . ARG A 1 86 ? 1.886 -5.535 -0.884 1.00 96.56 86 ARG A CA 1
ATOM 651 C C . ARG A 1 86 ? 3.075 -6.468 -0.680 1.00 96.56 86 ARG A C 1
ATOM 653 O O . ARG A 1 86 ? 3.272 -7.357 -1.498 1.00 96.56 86 ARG A O 1
ATOM 660 N N . THR A 1 87 ? 3.819 -6.330 0.415 1.00 95.69 87 THR A N 1
ATOM 661 C CA . THR A 1 87 ? 4.923 -7.240 0.759 1.00 95.69 87 THR A CA 1
ATOM 662 C C . THR A 1 87 ? 4.435 -8.684 0.862 1.00 95.69 87 THR A C 1
ATOM 664 O O . THR A 1 87 ? 5.016 -9.582 0.254 1.00 95.69 87 THR A O 1
ATOM 667 N N . ILE A 1 88 ? 3.315 -8.916 1.554 1.00 94.75 88 ILE A N 1
ATOM 668 C CA . ILE A 1 88 ? 2.705 -10.250 1.645 1.00 94.75 88 ILE A CA 1
ATOM 669 C C . ILE A 1 88 ? 2.269 -10.757 0.260 1.00 94.75 88 ILE A C 1
ATOM 671 O O . ILE A 1 88 ? 2.470 -11.932 -0.048 1.00 94.75 88 ILE A O 1
ATOM 675 N N . ALA A 1 89 ? 1.683 -9.898 -0.579 1.00 95.25 89 ALA A N 1
ATOM 676 C CA . ALA A 1 89 ? 1.273 -10.252 -1.938 1.00 95.25 89 ALA A CA 1
ATOM 677 C C . ALA A 1 89 ? 2.480 -10.689 -2.792 1.00 95.25 89 ALA A C 1
ATOM 679 O O . ALA A 1 89 ? 2.445 -11.761 -3.399 1.00 95.25 89 ALA A O 1
ATOM 680 N N . VAL A 1 90 ? 3.583 -9.935 -2.743 1.00 95.94 90 VAL A N 1
ATOM 681 C CA . VAL A 1 90 ? 4.834 -10.252 -3.452 1.00 95.94 90 VAL A CA 1
ATOM 682 C C . VAL A 1 90 ? 5.425 -11.579 -2.980 1.00 95.94 90 VAL A C 1
ATOM 684 O O . VAL A 1 90 ? 5.789 -12.402 -3.818 1.00 95.94 90 VAL A O 1
ATOM 687 N N . HIS A 1 91 ? 5.453 -11.850 -1.669 1.00 93.56 91 HIS A N 1
ATOM 688 C CA . HIS A 1 91 ? 5.906 -13.146 -1.142 1.00 93.56 91 HIS A CA 1
ATOM 689 C C . HIS A 1 91 ? 5.068 -14.333 -1.638 1.00 93.56 91 HIS A C 1
ATOM 691 O O . HIS A 1 91 ? 5.567 -15.454 -1.692 1.00 93.56 91 HIS A O 1
ATOM 697 N N . LYS A 1 92 ? 3.811 -14.099 -2.033 1.00 91.56 92 LYS A N 1
ATOM 698 C CA . LYS A 1 92 ? 2.941 -15.109 -2.655 1.00 91.56 92 LYS A CA 1
ATOM 699 C C . LYS A 1 92 ? 3.027 -15.142 -4.182 1.00 91.56 92 LYS A C 1
ATOM 701 O O . LYS A 1 92 ? 2.233 -15.825 -4.820 1.00 91.56 92 LYS A O 1
ATOM 706 N N . GLY A 1 93 ? 3.966 -14.409 -4.775 1.00 94.12 93 GLY A N 1
ATOM 707 C CA . GLY A 1 93 ? 4.148 -14.327 -6.222 1.00 94.12 93 GLY A CA 1
ATOM 708 C C . GLY A 1 93 ? 3.208 -13.343 -6.923 1.00 94.12 93 GLY A C 1
ATOM 709 O O . GLY A 1 93 ? 3.259 -13.233 -8.149 1.00 94.12 93 GLY A O 1
ATOM 710 N N . VAL A 1 94 ? 2.390 -12.593 -6.177 1.00 95.25 94 VAL A N 1
ATOM 711 C CA . VAL A 1 94 ? 1.497 -11.567 -6.724 1.00 95.25 94 VAL A CA 1
ATOM 712 C C . VAL A 1 94 ? 2.260 -10.248 -6.806 1.00 95.25 94 VAL A C 1
ATOM 714 O O . VAL A 1 94 ? 2.330 -9.473 -5.855 1.00 95.25 94 VAL A O 1
ATOM 717 N N . MET A 1 95 ? 2.874 -10.010 -7.961 1.00 95.44 95 MET A N 1
ATOM 718 C CA . MET A 1 95 ? 3.635 -8.800 -8.265 1.00 95.44 95 MET A CA 1
ATOM 719 C C . MET A 1 95 ? 3.410 -8.419 -9.724 1.00 95.44 95 MET A C 1
ATOM 721 O O . MET A 1 95 ? 3.482 -9.278 -10.604 1.00 95.44 95 MET A O 1
ATOM 725 N N . LEU A 1 96 ? 3.167 -7.133 -9.989 1.00 94.88 96 LEU A N 1
ATOM 726 C CA . LEU A 1 96 ? 2.965 -6.653 -11.355 1.00 94.88 96 LEU A CA 1
ATOM 727 C C . LEU A 1 96 ? 4.224 -6.877 -12.219 1.00 94.88 96 LEU A C 1
ATOM 729 O O . LEU A 1 96 ? 5.338 -6.653 -11.728 1.00 94.88 96 LEU A O 1
ATOM 733 N N . PRO A 1 97 ? 4.082 -7.253 -13.507 1.00 95.25 97 PRO A N 1
ATOM 734 C CA . PRO A 1 97 ? 5.222 -7.546 -14.381 1.00 95.25 97 PRO A CA 1
ATOM 735 C C . PRO A 1 97 ? 6.237 -6.401 -14.480 1.00 95.25 97 PRO A C 1
ATOM 737 O O . PRO A 1 97 ? 7.443 -6.637 -14.448 1.00 95.25 97 PRO A O 1
ATOM 740 N N . ALA A 1 98 ? 5.755 -5.155 -14.531 1.00 95.69 98 ALA A N 1
ATOM 741 C CA . ALA A 1 98 ? 6.613 -3.975 -14.580 1.00 95.69 98 ALA A CA 1
ATOM 742 C C . ALA A 1 98 ? 7.475 -3.830 -13.315 1.00 95.69 98 ALA A C 1
ATOM 744 O O . ALA A 1 98 ? 8.671 -3.570 -13.416 1.00 95.69 98 ALA A O 1
ATOM 745 N N . HIS A 1 99 ? 6.906 -4.074 -12.128 1.00 95.50 99 HIS A N 1
ATOM 746 C CA . HIS A 1 99 ? 7.670 -4.041 -10.879 1.00 95.50 99 HIS A CA 1
ATOM 747 C C . HIS A 1 99 ? 8.725 -5.149 -10.846 1.00 95.50 99 HIS A C 1
ATOM 749 O O . HIS A 1 99 ? 9.853 -4.897 -10.436 1.00 95.50 99 HIS A O 1
ATOM 755 N N . ARG A 1 100 ? 8.389 -6.361 -11.316 1.00 95.75 100 ARG A N 1
ATOM 756 C CA . ARG A 1 100 ? 9.351 -7.471 -11.392 1.00 95.75 100 ARG A CA 1
ATOM 757 C C . ARG A 1 100 ? 10.537 -7.121 -12.290 1.00 95.75 100 ARG A C 1
ATOM 759 O O . ARG A 1 100 ? 11.672 -7.394 -11.914 1.00 95.75 100 ARG A O 1
ATOM 766 N N . LYS A 1 101 ? 10.278 -6.485 -13.436 1.00 96.31 101 LYS A N 1
ATOM 767 C CA . LYS A 1 101 ? 11.326 -6.023 -14.353 1.00 96.31 101 LYS A CA 1
ATOM 768 C C . LYS A 1 101 ? 12.257 -5.013 -13.680 1.00 96.31 101 LYS A C 1
ATOM 770 O O . LYS A 1 101 ? 13.467 -5.160 -13.769 1.00 96.31 101 LYS A O 1
ATOM 775 N N . VAL A 1 102 ? 11.709 -4.036 -12.955 1.00 97.00 102 VAL A N 1
ATOM 776 C CA . VAL A 1 102 ? 12.524 -3.074 -12.191 1.00 97.00 102 VAL A CA 1
ATOM 777 C C . VAL A 1 102 ? 13.376 -3.785 -11.133 1.00 97.00 102 VAL A C 1
ATOM 779 O O . VAL A 1 102 ? 14.557 -3.486 -11.000 1.00 97.00 102 VAL A O 1
ATOM 782 N N . SER A 1 103 ? 12.824 -4.770 -10.417 1.00 96.00 103 SER A N 1
ATOM 783 C CA . SER A 1 103 ? 13.603 -5.565 -9.457 1.00 96.00 103 SER A CA 1
ATOM 784 C C . SER A 1 103 ? 14.733 -6.364 -10.118 1.00 96.00 103 SER A C 1
ATOM 786 O O . SER A 1 103 ? 15.810 -6.458 -9.541 1.00 96.00 103 SER A O 1
ATOM 788 N N . GLN A 1 104 ? 14.519 -6.907 -11.321 1.00 96.31 104 GLN A N 1
ATOM 789 C CA . GLN A 1 104 ? 15.565 -7.599 -12.086 1.00 96.31 104 GLN A CA 1
ATOM 790 C C . GLN A 1 104 ? 16.702 -6.654 -12.482 1.00 96.31 104 GLN A C 1
ATOM 792 O O . GLN A 1 104 ? 17.860 -7.004 -12.283 1.00 96.31 104 GLN A O 1
ATOM 797 N N . LEU A 1 105 ? 16.387 -5.435 -12.937 1.00 97.50 105 LEU A N 1
ATOM 798 C CA . LEU A 1 105 ? 17.407 -4.433 -13.269 1.00 97.50 105 LEU A CA 1
ATOM 799 C C . LEU A 1 105 ? 18.323 -4.144 -12.076 1.00 97.50 105 LEU A C 1
ATOM 801 O O . LEU A 1 105 ? 19.541 -4.148 -12.233 1.00 97.50 105 LEU A O 1
ATOM 805 N N . VAL A 1 106 ? 17.752 -3.999 -10.875 1.00 97.75 106 VAL A N 1
ATOM 806 C CA . VAL A 1 106 ? 18.531 -3.782 -9.646 1.00 97.75 106 VAL A CA 1
ATOM 807 C C . VAL A 1 106 ? 19.435 -4.975 -9.328 1.00 97.75 106 VAL A C 1
ATOM 809 O O . VAL A 1 106 ? 20.577 -4.772 -8.928 1.00 97.75 106 VAL A O 1
ATOM 812 N N . LEU A 1 107 ? 18.951 -6.207 -9.505 1.00 97.19 107 LEU A N 1
ATOM 813 C CA . LEU A 1 107 ? 19.742 -7.415 -9.243 1.00 97.19 107 LEU A CA 1
ATOM 814 C C . LEU A 1 107 ? 20.886 -7.600 -10.250 1.00 97.19 107 LEU A C 1
ATOM 816 O O . LEU A 1 107 ? 21.960 -8.052 -9.867 1.00 97.19 107 LEU A O 1
ATOM 820 N N . GLU A 1 108 ? 20.655 -7.265 -11.517 1.00 97.50 108 GLU A N 1
ATOM 821 C CA . GLU A 1 108 ? 21.616 -7.465 -12.607 1.00 97.50 108 GLU A CA 1
ATOM 822 C C . GLU A 1 108 ? 22.634 -6.319 -12.720 1.00 97.50 108 GLU A C 1
ATOM 824 O O . GLU A 1 108 ? 23.819 -6.566 -12.931 1.00 97.50 108 GLU A O 1
ATOM 829 N N . HIS A 1 109 ? 22.186 -5.070 -12.562 1.00 96.94 109 HIS A N 1
ATOM 830 C CA . HIS A 1 109 ? 22.971 -3.863 -12.859 1.00 96.94 109 HIS A CA 1
ATOM 831 C C . HIS A 1 109 ? 23.276 -3.011 -11.614 1.00 96.94 109 HIS A C 1
ATOM 833 O O . HIS A 1 109 ? 24.051 -2.057 -11.686 1.00 96.94 109 HIS A O 1
ATOM 839 N N . GLY A 1 110 ? 22.674 -3.326 -10.462 1.00 97.06 110 GLY A N 1
ATOM 840 C CA . GLY A 1 110 ? 22.844 -2.575 -9.212 1.00 97.06 110 GLY A CA 1
ATOM 841 C C . GLY A 1 110 ? 22.010 -1.290 -9.110 1.00 97.06 110 GLY A C 1
ATOM 842 O O . GLY A 1 110 ? 22.114 -0.579 -8.113 1.00 97.06 110 GLY A O 1
ATOM 843 N N . HIS A 1 111 ? 21.177 -0.977 -10.106 1.00 95.44 111 HIS A N 1
ATOM 844 C CA . HIS A 1 111 ? 20.302 0.200 -10.137 1.00 95.44 111 HIS A CA 1
ATOM 845 C C . HIS A 1 111 ? 18.994 -0.089 -10.884 1.00 95.44 111 HIS A C 1
ATOM 847 O O . HIS A 1 111 ? 18.885 -1.049 -11.640 1.00 95.44 111 HIS A O 1
ATOM 853 N N . ALA A 1 112 ? 17.972 0.731 -10.638 1.00 93.19 112 ALA A N 1
ATOM 854 C CA . ALA A 1 112 ? 16.640 0.542 -11.214 1.00 93.19 112 ALA A CA 1
ATOM 855 C C . ALA A 1 112 ? 16.481 1.121 -12.632 1.00 93.19 112 ALA A C 1
ATOM 857 O O . ALA A 1 112 ? 15.535 0.736 -13.323 1.00 93.19 112 ALA A O 1
ATOM 858 N N . VAL A 1 113 ? 17.351 2.060 -13.028 1.00 86.38 113 VAL A N 1
ATOM 859 C CA . VAL A 1 113 ? 17.301 2.815 -14.293 1.00 86.38 113 VAL A CA 1
ATOM 860 C C . VAL A 1 113 ? 18.676 3.031 -14.888 1.00 86.38 113 VAL A C 1
ATOM 862 O O . VAL A 1 113 ? 19.580 3.369 -14.094 1.00 86.38 113 VAL A O 1
#